Protein AF-C5LDJ5-F1 (afdb_monomer)

Mean predicted aligned error: 7.47 Å

Radius of gyration: 14.7 Å; Cα contacts (8 Å, |Δi|>4): 284; chains: 1; bounding box: 30×34×34 Å

Sequence (132 aa):
MLIQKRAANKVTYPSMWANACCSHPEYNDDENTEPPSQGVVAAAYRRLEQELGIKKDELIQELHPLTRIKYSARCSGDGSDFGEAEIDYILIGFCKDQIPVVHNPEEIFESFDDCLVRITMFSRRGLSSWQR

Solvent-accessible surface area (backbone atoms only — not comparable to full-atom values): 7463 Å² total; per-residue (Å²): 81,28,31,24,24,28,10,74,82,38,90,69,61,45,60,39,77,45,58,47,42,76,51,59,45,53,97,44,82,72,25,60,35,89,64,55,68,58,3,39,47,47,32,47,48,57,47,34,34,64,38,33,47,45,50,73,87,51,34,77,52,76,68,41,78,75,52,75,47,77,53,72,50,70,44,78,91,80,85,54,89,50,65,51,73,41,44,28,35,40,30,41,35,42,47,46,86,86,69,81,74,50,59,30,65,80,52,28,69,48,71,49,88,36,66,39,38,41,34,39,34,32,47,76,88,82,70,81,84,85,90,123

Organism: Perkinsus marinus (strain ATCC 50983 / TXsc) (NCBI:txid423536)

Structure (mmCIF, N/CA/C/O backbone):
data_AF-C5LDJ5-F1
#
_entry.id   AF-C5LDJ5-F1
#
loop_
_atom_site.group_PDB
_atom_site.id
_atom_site.type_symbol
_atom_site.label_atom_id
_atom_site.label_alt_id
_atom_site.label_comp_id
_atom_site.label_asym_id
_atom_site.label_entity_id
_atom_site.label_seq_id
_atom_site.pdbx_PDB_ins_code
_atom_site.Cartn_x
_atom_site.Cartn_y
_atom_site.Cartn_z
_atom_site.occupancy
_atom_site.B_iso_or_equiv
_atom_site.auth_seq_id
_atom_site.auth_comp_id
_atom_site.auth_asym_id
_atom_site.auth_atom_id
_atom_site.pdbx_PDB_model_num
ATOM 1 N N . MET A 1 1 ? -0.538 -12.318 9.774 1.00 76.44 1 MET A N 1
ATOM 2 C CA . MET A 1 1 ? -0.120 -11.192 8.929 1.00 76.44 1 MET A CA 1
ATOM 3 C C . MET A 1 1 ? -0.676 -11.426 7.537 1.00 76.44 1 MET A C 1
ATOM 5 O O . MET A 1 1 ? -0.309 -12.428 6.938 1.00 76.44 1 MET A O 1
ATOM 9 N N . LEU A 1 2 ? -1.521 -10.521 7.043 1.00 84.75 2 LEU A N 1
ATOM 10 C CA . LEU A 1 2 ? -2.056 -10.538 5.688 1.00 84.75 2 LEU A CA 1
ATOM 11 C C . LEU A 1 2 ? -0.930 -10.323 4.673 1.00 84.75 2 LEU A C 1
ATOM 13 O O . LEU A 1 2 ? -0.208 -9.319 4.717 1.00 84.75 2 LEU A O 1
ATOM 17 N N . ILE A 1 3 ? -0.789 -11.288 3.772 1.00 88.06 3 ILE A N 1
ATOM 18 C CA . ILE A 1 3 ? 0.121 -11.238 2.629 1.00 88.06 3 ILE A CA 1
ATOM 19 C C . ILE A 1 3 ? -0.679 -11.408 1.344 1.00 88.06 3 ILE A C 1
ATOM 21 O O . ILE A 1 3 ? -1.645 -12.171 1.309 1.00 88.06 3 ILE A O 1
ATOM 25 N N . GLN A 1 4 ? -0.261 -10.711 0.292 1.00 87.44 4 GLN A N 1
ATOM 26 C CA . GLN A 1 4 ? -0.883 -10.796 -1.026 1.00 87.44 4 GLN A CA 1
ATOM 27 C C . GLN A 1 4 ? 0.120 -11.313 -2.050 1.00 87.44 4 GLN A C 1
ATOM 29 O O . GLN A 1 4 ? 1.300 -10.956 -2.024 1.00 87.44 4 GLN A O 1
ATOM 34 N N . LYS A 1 5 ? -0.355 -12.118 -2.991 1.00 89.88 5 LYS A N 1
ATOM 35 C CA . LYS A 1 5 ? 0.346 -12.426 -4.227 1.00 89.88 5 LYS A CA 1
ATOM 36 C C . LYS A 1 5 ? -0.158 -11.477 -5.301 1.00 89.88 5 LYS A C 1
ATOM 38 O O . LYS A 1 5 ? -1.344 -11.474 -5.618 1.00 89.88 5 LYS A O 1
ATOM 43 N N . ARG A 1 6 ? 0.739 -10.674 -5.864 1.00 90.25 6 ARG A N 1
ATOM 44 C CA . ARG A 1 6 ? 0.408 -9.693 -6.907 1.00 90.25 6 ARG A CA 1
ATOM 45 C C . ARG A 1 6 ? -0.128 -10.385 -8.160 1.00 90.25 6 ARG A C 1
ATOM 47 O O . ARG A 1 6 ? 0.348 -11.464 -8.517 1.00 90.25 6 ARG A O 1
ATOM 54 N N . ALA A 1 7 ? -1.075 -9.755 -8.847 1.00 88.69 7 ALA A N 1
ATOM 55 C CA . ALA A 1 7 ? -1.570 -10.245 -10.126 1.00 88.69 7 ALA A CA 1
ATOM 56 C C . ALA A 1 7 ? -0.452 -10.303 -11.190 1.00 88.69 7 ALA A C 1
ATOM 58 O O . ALA A 1 7 ? 0.556 -9.591 -11.127 1.00 88.69 7 ALA A O 1
ATOM 59 N N . ALA A 1 8 ? -0.603 -11.200 -12.166 1.00 88.12 8 ALA A N 1
ATOM 60 C CA . ALA A 1 8 ? 0.417 -11.448 -13.190 1.00 88.12 8 ALA A CA 1
ATOM 61 C C . ALA A 1 8 ? 0.536 -10.314 -14.226 1.00 88.12 8 ALA A C 1
ATOM 63 O O . ALA A 1 8 ? 1.550 -10.204 -14.906 1.00 88.12 8 ALA A O 1
ATOM 64 N N . ASN A 1 9 ? -0.493 -9.475 -14.335 1.00 86.38 9 ASN A N 1
ATOM 65 C CA . ASN A 1 9 ? -0.581 -8.304 -15.211 1.00 86.38 9 ASN A CA 1
ATOM 66 C C . ASN A 1 9 ? 0.106 -7.046 -14.624 1.00 86.38 9 ASN A C 1
ATOM 68 O O . ASN A 1 9 ? 0.166 -6.017 -15.299 1.00 86.38 9 ASN A O 1
ATOM 72 N N . LYS A 1 10 ? 0.599 -7.085 -13.375 1.00 85.12 10 LYS A N 1
ATOM 73 C CA . LYS A 1 10 ? 1.259 -5.937 -12.737 1.00 85.12 10 LYS A CA 1
ATOM 74 C C . LYS A 1 10 ? 2.564 -5.598 -13.456 1.00 85.12 10 LYS A C 1
ATOM 76 O O . LYS A 1 10 ? 3.386 -6.471 -13.705 1.00 85.12 10 LYS A O 1
ATOM 81 N N . VAL A 1 11 ? 2.771 -4.304 -13.712 1.00 86.25 11 VAL A N 1
ATOM 82 C CA . VAL A 1 11 ? 3.971 -3.793 -14.400 1.00 86.25 11 VAL A CA 1
ATOM 83 C C . VAL A 1 11 ? 5.245 -4.068 -13.600 1.00 86.25 11 VAL A C 1
ATOM 85 O O . VAL A 1 11 ? 6.240 -4.489 -14.174 1.00 86.25 11 VAL A O 1
ATOM 88 N N . THR A 1 12 ? 5.218 -3.843 -12.282 1.00 86.31 12 THR A N 1
ATOM 89 C CA . THR A 1 12 ? 6.344 -4.147 -11.390 1.00 86.31 12 THR A CA 1
ATOM 90 C C . THR A 1 12 ? 6.059 -5.393 -10.560 1.00 86.31 12 THR A C 1
ATOM 92 O O . THR A 1 12 ? 4.981 -5.529 -9.967 1.00 86.31 12 THR A O 1
ATOM 95 N N . TYR A 1 13 ? 7.044 -6.290 -10.489 1.00 87.56 13 TYR A N 1
ATOM 96 C CA . TYR A 1 13 ? 7.032 -7.497 -9.652 1.00 87.56 13 TYR A CA 1
ATOM 97 C C . TYR A 1 13 ? 5.757 -8.361 -9.805 1.00 87.56 13 TYR A C 1
ATOM 99 O O . TYR A 1 13 ? 5.061 -8.609 -8.811 1.00 87.56 13 TYR A O 1
ATOM 107 N N . PRO A 1 14 ? 5.405 -8.811 -11.025 1.00 88.81 14 PRO A N 1
ATOM 108 C CA . PRO A 1 14 ? 4.231 -9.656 -11.240 1.00 88.81 14 PRO A CA 1
ATOM 109 C C . PRO A 1 14 ? 4.365 -10.999 -10.510 1.00 88.81 14 PRO A C 1
ATOM 111 O O . PRO A 1 14 ? 5.451 -11.568 -10.421 1.00 88.81 14 PRO A O 1
ATOM 114 N N . SER A 1 15 ? 3.251 -11.542 -10.006 1.00 88.12 15 SER A N 1
ATOM 115 C CA . SER A 1 15 ? 3.188 -12.852 -9.320 1.00 88.12 15 SER A CA 1
ATOM 116 C C . SER A 1 15 ? 4.032 -13.004 -8.041 1.00 88.12 15 SER A C 1
ATOM 118 O O . SER A 1 15 ? 4.128 -14.112 -7.505 1.00 88.12 15 SER A O 1
ATOM 120 N N . MET A 1 16 ? 4.623 -11.921 -7.530 1.00 88.88 16 MET A N 1
ATOM 121 C CA . MET A 1 16 ? 5.423 -11.923 -6.303 1.00 88.88 16 MET A CA 1
ATOM 122 C C . MET A 1 16 ? 4.539 -11.820 -5.057 1.00 88.88 16 MET A C 1
ATOM 124 O O . MET A 1 16 ? 3.528 -11.113 -5.052 1.00 88.88 16 MET A O 1
ATOM 128 N N . TRP A 1 17 ? 4.948 -12.501 -3.985 1.00 89.12 17 TRP A N 1
ATOM 129 C CA . TRP A 1 17 ? 4.349 -12.341 -2.660 1.00 89.12 17 TRP A CA 1
ATOM 130 C C . TRP A 1 17 ? 4.879 -11.075 -1.983 1.00 89.12 17 TRP A C 1
ATOM 132 O O . TRP A 1 17 ? 6.087 -10.840 -1.959 1.00 89.12 17 TRP A O 1
ATOM 142 N N . ALA A 1 18 ? 3.976 -10.278 -1.422 1.00 88.19 18 ALA A N 1
ATOM 143 C CA . ALA A 1 18 ? 4.265 -9.023 -0.741 1.00 88.19 18 ALA A CA 1
ATOM 144 C C . ALA A 1 18 ? 3.412 -8.874 0.532 1.00 88.19 18 ALA A C 1
ATOM 146 O O . ALA A 1 18 ? 2.560 -9.712 0.838 1.00 88.19 18 ALA A O 1
ATOM 147 N N . ASN A 1 19 ? 3.641 -7.799 1.291 1.00 90.31 19 ASN A N 1
ATOM 148 C CA . ASN A 1 19 ? 2.759 -7.425 2.398 1.00 90.31 19 ASN A CA 1
ATOM 149 C C . ASN A 1 19 ? 1.363 -7.026 1.889 1.00 90.31 19 ASN A C 1
ATOM 151 O O . ASN A 1 19 ? 1.170 -6.853 0.691 1.00 90.31 19 ASN A O 1
ATOM 155 N N . ALA A 1 20 ? 0.419 -6.846 2.812 1.00 87.31 20 ALA A N 1
ATOM 156 C CA . ALA A 1 20 ? -1.001 -6.690 2.512 1.00 87.31 20 ALA A CA 1
ATOM 157 C C . ALA A 1 20 ? -1.341 -5.694 1.394 1.00 87.31 20 ALA A C 1
ATOM 159 O O . ALA A 1 20 ? -2.142 -6.028 0.541 1.00 87.31 20 ALA A O 1
ATOM 160 N N . CYS A 1 21 ? -0.760 -4.492 1.380 1.00 89.69 21 CYS A N 1
ATOM 161 C CA . CYS A 1 21 ? -1.022 -3.502 0.333 1.00 89.69 21 CYS A CA 1
ATOM 162 C C . CYS A 1 21 ? 0.186 -2.571 0.150 1.00 89.69 21 CYS A 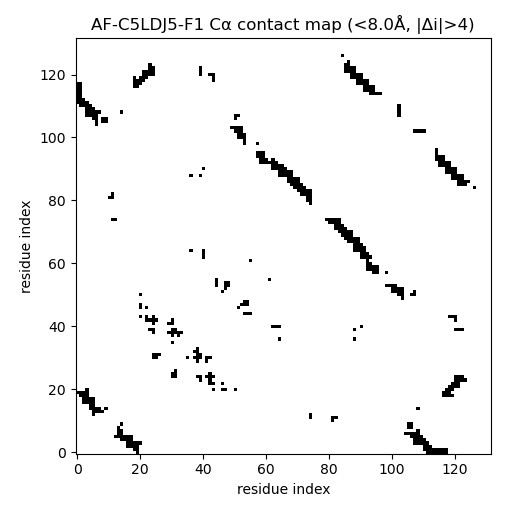C 1
ATOM 164 O O . CYS A 1 21 ? 0.801 -2.154 1.140 1.00 89.69 21 CYS A O 1
ATOM 166 N N . CYS A 1 22 ? 0.522 -2.268 -1.109 1.00 90.81 22 CYS A N 1
ATOM 167 C CA . CYS A 1 22 ? 1.660 -1.434 -1.506 1.00 90.81 22 CYS A CA 1
ATOM 168 C C . CYS A 1 22 ? 1.254 -0.458 -2.614 1.00 90.81 22 CYS A C 1
ATOM 170 O O . CYS A 1 22 ? 0.941 -0.907 -3.718 1.00 90.81 22 CYS A O 1
ATOM 172 N N . SER A 1 23 ? 1.277 0.853 -2.360 1.00 91.62 23 SER A N 1
ATOM 173 C CA . SER A 1 23 ? 0.851 1.851 -3.356 1.00 91.62 23 SER A CA 1
ATOM 174 C C . SER A 1 23 ? 1.343 3.268 -3.037 1.00 91.62 23 SER A C 1
ATOM 176 O O . SER A 1 23 ? 2.096 3.470 -2.091 1.00 91.62 23 SER A O 1
ATOM 178 N N . HIS A 1 24 ? 0.937 4.263 -3.825 1.00 92.69 24 HIS A N 1
ATOM 179 C CA . HIS A 1 24 ? 1.356 5.662 -3.704 1.00 92.69 24 HIS A CA 1
ATOM 180 C C . HIS A 1 24 ? 0.185 6.565 -3.288 1.00 92.69 24 HIS A C 1
ATOM 182 O O . HIS A 1 24 ? -0.924 6.379 -3.800 1.00 92.69 24 HIS A O 1
ATOM 188 N N . PRO A 1 25 ? 0.423 7.600 -2.458 1.00 93.12 25 PRO A N 1
ATOM 189 C CA . PRO A 1 25 ? -0.477 8.735 -2.357 1.00 93.12 25 PRO A CA 1
ATOM 190 C C . PRO A 1 25 ? -0.588 9.447 -3.705 1.00 93.12 25 PRO A C 1
ATOM 192 O O . PRO A 1 25 ? 0.410 9.674 -4.401 1.00 93.12 25 PRO A O 1
ATOM 195 N N . GLU A 1 26 ? -1.808 9.802 -4.069 1.00 92.12 26 GLU A N 1
ATOM 196 C CA . GLU A 1 26 ? -2.122 10.596 -5.243 1.00 92.12 26 GLU A CA 1
ATOM 197 C C . GLU A 1 26 ? -1.775 12.072 -5.022 1.00 92.12 26 GLU A C 1
ATOM 199 O O . GLU A 1 26 ? -1.723 12.586 -3.904 1.00 92.12 26 GLU A O 1
ATOM 204 N N . TYR A 1 27 ? -1.523 12.783 -6.121 1.00 92.06 27 TYR A N 1
ATOM 205 C CA . TYR A 1 27 ? -1.288 14.223 -6.078 1.00 92.06 27 TYR A CA 1
ATOM 206 C C . TYR A 1 27 ? -2.632 14.966 -6.056 1.00 92.06 27 TYR A C 1
ATOM 208 O O . TYR A 1 27 ? -3.066 15.517 -7.066 1.00 92.06 27 TYR A O 1
ATOM 216 N N . ASN A 1 28 ? -3.312 14.923 -4.911 1.00 91.75 28 ASN A N 1
ATOM 217 C CA . ASN A 1 28 ? -4.577 15.610 -4.649 1.00 91.75 28 ASN A CA 1
ATOM 218 C C . ASN A 1 28 ? -4.579 16.207 -3.228 1.00 91.75 28 ASN A C 1
ATOM 220 O O . ASN A 1 28 ? -3.683 15.916 -2.437 1.00 91.75 28 ASN A O 1
ATOM 224 N N . ASP A 1 29 ? -5.561 17.047 -2.905 1.00 92.88 29 ASP A N 1
ATOM 225 C CA . ASP A 1 29 ? -5.592 17.766 -1.621 1.00 92.88 29 ASP A CA 1
ATOM 226 C C . ASP A 1 29 ? -5.778 16.836 -0.405 1.00 92.88 29 ASP A C 1
ATOM 228 O O . ASP A 1 29 ? -5.307 17.155 0.688 1.00 92.88 29 ASP A O 1
ATOM 232 N N . ASP A 1 30 ? -6.394 15.667 -0.599 1.00 92.06 30 ASP A N 1
ATOM 233 C CA . ASP A 1 30 ? -6.677 14.695 0.465 1.00 92.06 30 ASP A CA 1
ATOM 234 C C . ASP A 1 30 ? -5.458 13.817 0.812 1.00 92.06 30 ASP A C 1
ATOM 236 O O . ASP A 1 30 ? -5.299 13.375 1.951 1.00 92.06 30 ASP A O 1
ATOM 240 N N . GLU A 1 31 ? -4.574 13.564 -0.158 1.00 92.69 31 GLU A N 1
ATOM 241 C CA . GLU A 1 31 ? -3.432 12.647 -0.039 1.00 92.69 31 GLU A CA 1
ATOM 242 C C . GLU A 1 31 ? -2.068 13.354 -0.068 1.00 92.69 31 GLU A C 1
ATOM 244 O O . GLU A 1 31 ? -1.057 12.797 0.371 1.00 92.69 31 GLU A O 1
ATOM 249 N N . ASN A 1 32 ? -2.027 14.614 -0.502 1.00 91.81 32 ASN A N 1
ATOM 250 C CA . ASN A 1 32 ? -0.842 15.468 -0.482 1.00 91.81 32 ASN A CA 1
ATOM 251 C C . ASN A 1 32 ? -0.891 16.473 0.684 1.00 91.81 32 ASN A C 1
ATOM 253 O O . ASN A 1 32 ? -0.783 17.684 0.495 1.00 91.81 32 ASN A O 1
ATOM 257 N N . THR A 1 33 ? -1.048 15.960 1.902 1.00 92.19 33 THR A N 1
ATOM 258 C CA . THR A 1 33 ? -1.250 16.762 3.119 1.00 92.19 33 THR A CA 1
ATOM 259 C C . THR A 1 33 ? 0.057 17.201 3.789 1.00 92.19 33 THR A C 1
ATOM 261 O O . THR A 1 33 ? 1.136 16.664 3.528 1.00 92.19 33 THR A O 1
ATOM 264 N N . GLU A 1 34 ? -0.057 18.117 4.755 1.00 90.94 34 GLU A N 1
ATOM 265 C CA . GLU A 1 34 ? 0.994 18.432 5.729 1.00 90.94 34 GLU A CA 1
ATOM 266 C C . GLU A 1 34 ? 0.466 18.245 7.166 1.00 90.94 34 GLU A C 1
ATOM 268 O O . GLU A 1 34 ? -0.465 18.949 7.557 1.00 90.94 34 GLU A O 1
ATOM 273 N N . PRO A 1 35 ? 1.033 17.322 7.972 1.00 90.88 35 PRO A N 1
ATOM 274 C CA . PRO A 1 35 ? 2.178 16.465 7.656 1.00 90.88 35 PRO A CA 1
ATOM 275 C C . PRO A 1 35 ? 1.832 15.362 6.630 1.00 90.88 35 PRO A C 1
ATOM 277 O O . PRO A 1 35 ? 0.688 14.897 6.599 1.00 90.88 35 PRO A O 1
ATOM 280 N N . PRO A 1 36 ? 2.807 14.850 5.845 1.00 89.38 36 PRO A N 1
ATOM 281 C CA . PRO A 1 36 ? 2.542 13.867 4.784 1.00 89.38 36 PRO A CA 1
ATOM 282 C C . PRO A 1 36 ? 1.984 12.534 5.292 1.00 89.38 36 PRO A C 1
ATOM 284 O O . PRO A 1 36 ? 1.369 11.786 4.543 1.00 89.38 36 PRO A O 1
ATOM 287 N N . SER A 1 37 ? 2.194 12.217 6.572 1.00 89.94 37 SER A N 1
ATOM 288 C CA . SER A 1 37 ? 1.691 10.987 7.185 1.00 89.94 37 SER A CA 1
ATOM 289 C C . SER A 1 37 ? 0.164 10.883 7.167 1.00 89.94 37 SER A C 1
ATOM 291 O O . SER A 1 37 ? -0.345 9.770 7.156 1.00 89.94 37 SER A O 1
ATOM 293 N N . GLN A 1 38 ? -0.565 12.005 7.159 1.00 92.88 38 GLN A N 1
ATOM 294 C CA . GLN A 1 38 ? -2.032 11.989 7.110 1.00 92.88 38 GLN A CA 1
ATOM 295 C C . GLN A 1 38 ? -2.533 11.547 5.730 1.00 92.88 38 GLN A C 1
ATOM 297 O O . GLN A 1 38 ? -3.316 10.605 5.636 1.00 92.88 38 GLN A O 1
ATOM 302 N N . GLY A 1 39 ? -2.005 12.142 4.663 1.00 93.94 39 GLY A N 1
ATOM 303 C CA . GLY A 1 39 ? -2.352 11.791 3.290 1.00 93.94 39 GLY A CA 1
ATOM 304 C C . GLY A 1 39 ? -1.910 10.380 2.904 1.00 93.94 39 GLY A C 1
ATOM 305 O O . GLY A 1 39 ? -2.627 9.664 2.216 1.00 93.94 39 GLY A O 1
ATOM 306 N N . VAL A 1 40 ? -0.785 9.916 3.451 1.00 94.06 40 VAL A N 1
ATOM 307 C CA . VAL A 1 40 ? -0.337 8.519 3.341 1.00 94.06 40 VAL A CA 1
ATOM 308 C C . VAL A 1 40 ? -1.343 7.540 3.964 1.00 94.06 40 VAL A C 1
ATOM 310 O O . VAL A 1 40 ? -1.599 6.479 3.399 1.00 94.06 40 VAL A O 1
ATOM 313 N N . VAL A 1 41 ? -1.933 7.879 5.114 1.00 94.25 41 VAL A N 1
ATOM 314 C CA . VAL A 1 41 ? -2.977 7.057 5.748 1.00 94.25 41 VAL A CA 1
ATOM 315 C C . VAL A 1 41 ? -4.276 7.088 4.934 1.00 94.25 41 VAL A C 1
ATOM 317 O O . VAL A 1 41 ? -4.915 6.048 4.782 1.00 94.25 41 VAL A O 1
ATOM 320 N N . ALA A 1 42 ? -4.646 8.238 4.363 1.00 94.44 42 ALA A N 1
ATOM 321 C CA . ALA A 1 42 ? -5.796 8.343 3.462 1.00 94.44 42 ALA A CA 1
ATOM 322 C C . ALA A 1 42 ? -5.622 7.462 2.209 1.00 94.44 42 ALA A C 1
ATOM 324 O O . ALA A 1 42 ? -6.497 6.648 1.901 1.00 94.44 42 ALA A O 1
ATOM 325 N N . ALA A 1 43 ? -4.450 7.531 1.570 1.00 95.12 43 ALA A N 1
ATOM 326 C CA . ALA A 1 43 ? -4.081 6.685 0.437 1.00 95.12 43 ALA A CA 1
ATOM 327 C C . ALA A 1 43 ? -4.157 5.191 0.786 1.00 95.12 43 ALA A C 1
ATOM 329 O O . ALA A 1 43 ? -4.666 4.385 0.005 1.00 95.12 43 ALA A O 1
ATOM 330 N N . ALA A 1 44 ? -3.706 4.821 1.989 1.00 94.44 44 ALA A N 1
ATOM 331 C CA . ALA A 1 44 ? -3.764 3.446 2.458 1.00 94.44 44 ALA A CA 1
ATOM 332 C C . ALA A 1 44 ? -5.19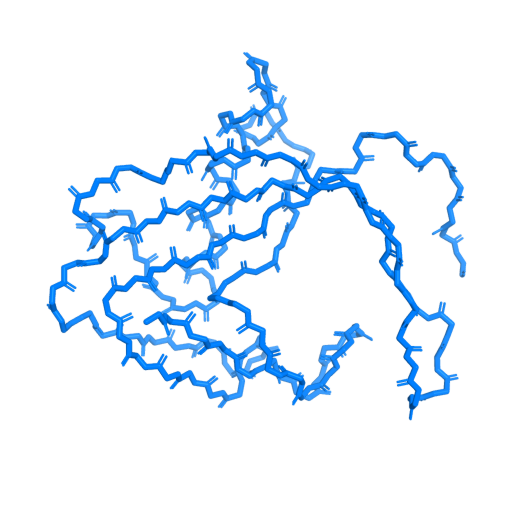4 2.915 2.568 1.00 94.44 44 ALA A C 1
ATOM 334 O O . ALA A 1 44 ? -5.450 1.810 2.100 1.00 94.44 44 ALA A O 1
ATOM 335 N N . TYR A 1 45 ? -6.131 3.685 3.132 1.00 94.50 45 TYR A N 1
ATOM 336 C CA . TYR A 1 45 ? -7.535 3.262 3.197 1.00 94.50 45 TYR A CA 1
ATOM 337 C C . TYR A 1 45 ? -8.140 3.077 1.808 1.00 94.50 45 TYR A C 1
ATOM 339 O O . TYR A 1 45 ? -8.773 2.055 1.553 1.00 94.50 45 TYR A O 1
ATOM 347 N N . ARG A 1 46 ? -7.895 4.023 0.893 1.00 95.25 46 ARG A N 1
ATOM 348 C CA . ARG A 1 46 ? -8.374 3.919 -0.489 1.00 95.25 46 ARG A CA 1
ATOM 349 C C . ARG A 1 46 ? -7.846 2.656 -1.168 1.00 95.25 46 ARG A C 1
ATOM 351 O O . ARG A 1 46 ? -8.602 1.951 -1.829 1.00 95.25 46 ARG A O 1
ATOM 358 N N . ARG A 1 47 ? -6.552 2.364 -1.024 1.00 94.38 47 ARG A N 1
ATOM 359 C CA . ARG A 1 47 ? -5.918 1.217 -1.690 1.00 94.38 47 ARG A CA 1
ATOM 360 C C . ARG A 1 47 ? -6.270 -0.116 -1.048 1.00 94.38 47 ARG A C 1
ATOM 362 O O . ARG A 1 47 ? -6.477 -1.072 -1.782 1.00 94.38 47 ARG A O 1
ATOM 369 N N . LEU A 1 48 ? -6.440 -0.171 0.272 1.00 92.06 48 LEU A N 1
ATOM 370 C CA . LEU A 1 48 ? -7.002 -1.344 0.945 1.00 92.06 48 LEU A CA 1
ATOM 371 C C . LEU A 1 48 ? -8.383 -1.706 0.397 1.00 92.06 48 LEU A C 1
ATOM 373 O O . LEU A 1 48 ? -8.625 -2.869 0.087 1.00 92.06 48 LEU A O 1
ATOM 377 N N . GLU A 1 49 ? -9.270 -0.723 0.247 1.00 92.88 49 GLU A N 1
ATOM 378 C CA . GLU A 1 49 ? -10.61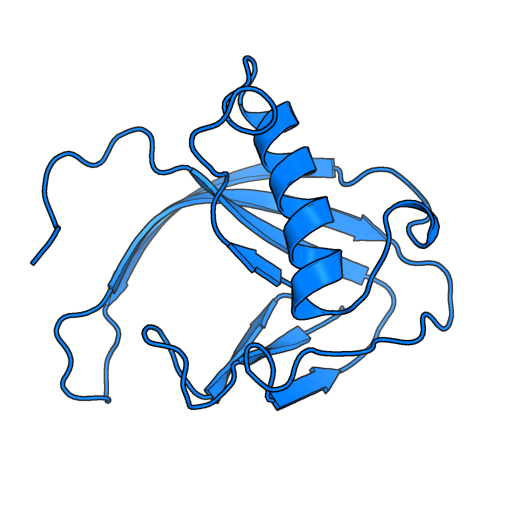1 -0.971 -0.282 1.00 92.88 49 GLU A CA 1
ATOM 379 C C . GLU A 1 49 ? -10.558 -1.378 -1.763 1.00 92.88 49 GLU A C 1
ATOM 381 O O . GLU A 1 49 ? -11.243 -2.310 -2.172 1.00 92.88 49 GLU A O 1
ATOM 386 N N . GLN A 1 50 ? -9.702 -0.738 -2.568 1.00 91.94 50 GLN A N 1
ATOM 387 C CA . GLN A 1 50 ? -9.562 -1.041 -3.999 1.00 91.94 50 GLN A CA 1
ATOM 388 C C . GLN A 1 50 ? -8.905 -2.399 -4.296 1.00 91.94 50 GLN A C 1
ATOM 390 O O . GLN A 1 50 ? -9.272 -3.045 -5.278 1.00 91.94 50 GLN A O 1
ATOM 395 N N . GLU A 1 51 ? -7.903 -2.803 -3.511 1.00 90.88 51 GLU A N 1
ATOM 396 C CA . GLU A 1 51 ? -7.129 -4.029 -3.744 1.00 90.88 51 GLU A CA 1
ATOM 397 C C . GLU A 1 51 ? -7.734 -5.232 -3.011 1.00 90.88 51 GLU A C 1
ATOM 399 O O . GLU A 1 51 ? -7.871 -6.298 -3.607 1.00 90.88 51 GLU A O 1
ATOM 404 N N . LEU A 1 52 ? -8.117 -5.059 -1.741 1.00 89.44 52 LEU A N 1
ATOM 405 C CA . LEU A 1 52 ? -8.527 -6.137 -0.829 1.00 89.44 52 LEU A CA 1
ATOM 406 C C . LEU A 1 52 ? -10.004 -6.068 -0.405 1.00 89.44 52 LEU A C 1
ATOM 408 O O . LEU A 1 52 ? -10.476 -6.971 0.289 1.00 89.44 52 LEU A O 1
ATOM 412 N N . GLY A 1 53 ? -10.722 -4.997 -0.755 1.00 90.38 53 GLY A N 1
ATOM 413 C CA . GLY A 1 53 ? -12.101 -4.775 -0.311 1.00 90.38 53 GLY A CA 1
ATOM 414 C C . GLY A 1 53 ? -12.234 -4.374 1.163 1.00 90.38 53 GLY A C 1
ATOM 415 O O . GLY A 1 53 ? -13.357 -4.244 1.645 1.00 90.38 53 GLY A O 1
ATOM 416 N N . ILE A 1 54 ? -11.118 -4.163 1.874 1.00 89.44 54 ILE A N 1
ATOM 417 C CA . ILE A 1 54 ? -11.117 -3.882 3.316 1.00 89.44 54 ILE A CA 1
ATOM 418 C C . ILE A 1 54 ? -11.469 -2.420 3.558 1.00 89.44 54 ILE A C 1
ATOM 420 O O . ILE A 1 54 ? -10.746 -1.512 3.140 1.00 89.44 54 ILE A O 1
ATOM 424 N N . LYS A 1 55 ? -12.557 -2.188 4.293 1.00 90.50 55 LYS A N 1
ATOM 425 C CA . LYS A 1 55 ? -13.027 -0.835 4.619 1.00 90.50 55 LYS A CA 1
ATOM 426 C C . LYS A 1 55 ? -12.429 -0.334 5.925 1.00 90.50 55 LYS A C 1
ATOM 428 O O . LYS A 1 55 ? -12.107 -1.109 6.824 1.00 90.50 55 LYS A O 1
ATOM 433 N N . LYS A 1 56 ? -12.361 0.994 6.079 1.00 90.44 56 LYS A N 1
ATOM 434 C CA . LYS A 1 56 ? -11.871 1.642 7.310 1.00 90.4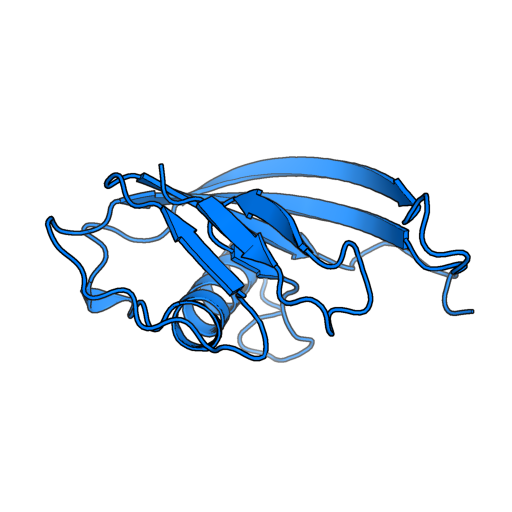4 56 LYS A CA 1
ATOM 435 C C . LYS A 1 56 ? -12.569 1.110 8.572 1.00 90.44 56 LYS A C 1
ATOM 437 O O . LYS A 1 56 ? -11.898 0.843 9.563 1.00 90.44 56 LYS A O 1
ATOM 442 N N . ASP A 1 57 ? -13.883 0.899 8.517 1.00 89.88 57 ASP A N 1
ATOM 443 C CA . ASP A 1 57 ? -14.692 0.457 9.666 1.00 89.88 57 ASP A CA 1
ATOM 444 C C . ASP A 1 57 ? -14.460 -1.010 10.074 1.00 89.88 57 ASP A C 1
ATOM 446 O O . ASP A 1 57 ? -14.928 -1.455 11.129 1.00 89.88 57 ASP A O 1
ATOM 450 N N . GLU A 1 58 ? -13.752 -1.788 9.256 1.00 88.44 58 GLU A N 1
ATOM 451 C CA . GLU A 1 58 ? -13.400 -3.180 9.554 1.00 88.44 58 GLU A CA 1
ATOM 452 C C . GLU A 1 58 ? -12.097 -3.292 10.358 1.00 88.44 58 GLU A C 1
ATOM 454 O O . GLU A 1 58 ? -11.816 -4.332 10.960 1.00 88.44 58 GLU A O 1
ATOM 459 N N . LEU A 1 59 ? -11.329 -2.204 10.438 1.00 87.69 59 LEU A N 1
ATOM 460 C CA . LEU A 1 59 ? -10.156 -2.107 11.293 1.00 87.69 59 LEU A CA 1
ATOM 461 C C . LEU A 1 59 ? -10.574 -1.806 12.740 1.00 87.69 59 LEU A C 1
ATOM 463 O O . LEU A 1 59 ? -11.532 -1.084 13.009 1.00 87.69 59 LEU A O 1
ATOM 467 N N . ILE A 1 60 ? -9.842 -2.376 13.697 1.00 87.75 60 ILE A N 1
ATOM 468 C CA . ILE A 1 60 ? -10.056 -2.167 15.140 1.00 87.75 60 ILE A CA 1
ATOM 469 C C . ILE A 1 60 ? -9.633 -0.748 15.549 1.00 87.75 60 ILE A C 1
ATOM 471 O O . ILE A 1 60 ? -10.151 -0.184 16.511 1.00 87.75 60 ILE A O 1
ATOM 475 N N . GLN A 1 61 ? -8.684 -0.173 14.815 1.00 87.50 61 GLN A N 1
ATOM 476 C CA . GLN A 1 61 ? -8.118 1.146 15.056 1.00 87.50 61 GLN A CA 1
ATOM 477 C C . GLN A 1 61 ? -7.625 1.758 13.749 1.00 87.50 61 GLN A C 1
ATOM 479 O O . GLN A 1 61 ? -7.469 1.063 12.742 1.00 87.50 61 GLN A O 1
ATOM 484 N N . GLU A 1 62 ? -7.316 3.051 13.783 1.00 89.50 62 GLU A N 1
ATOM 485 C CA . GLU A 1 62 ? -6.706 3.702 12.634 1.00 89.50 62 GLU A CA 1
ATOM 486 C C . GLU A 1 62 ? -5.320 3.128 12.312 1.00 89.50 62 GLU A C 1
ATOM 488 O O . GLU A 1 62 ? -4.568 2.713 13.203 1.00 89.50 62 GLU A O 1
ATOM 493 N N . LEU A 1 63 ? -4.983 3.132 11.020 1.00 92.00 63 LEU A N 1
ATOM 494 C CA . LEU A 1 63 ? -3.655 2.767 10.544 1.00 92.00 63 LEU A CA 1
ATOM 495 C C . LEU A 1 63 ? -2.599 3.663 11.186 1.00 92.00 63 LEU A C 1
ATOM 497 O O . LEU A 1 63 ? -2.684 4.890 11.124 1.00 92.00 63 LEU A O 1
ATOM 501 N N . HIS A 1 64 ? -1.586 3.040 11.779 1.00 91.06 64 HIS A N 1
ATOM 502 C CA . HIS A 1 64 ? -0.549 3.746 12.512 1.00 91.06 64 HIS A CA 1
ATOM 503 C C . HIS A 1 64 ? 0.745 3.831 11.692 1.00 91.06 64 HIS A C 1
ATOM 505 O O . HIS A 1 64 ? 1.339 2.787 11.399 1.00 91.06 64 HIS A O 1
ATOM 511 N N . PRO A 1 65 ? 1.218 5.040 11.336 1.00 91.88 65 PRO A N 1
ATOM 512 C CA . PRO A 1 65 ? 2.523 5.216 10.712 1.00 91.88 65 PRO A CA 1
ATOM 513 C C . PRO A 1 65 ? 3.647 4.927 11.706 1.00 91.88 65 PRO A C 1
ATOM 515 O O . PRO A 1 65 ? 3.761 5.596 12.728 1.00 91.88 65 PRO A O 1
ATOM 518 N N . LEU A 1 66 ? 4.502 3.952 11.397 1.00 92.50 66 LEU A N 1
ATOM 519 C CA . LEU A 1 66 ? 5.629 3.569 12.250 1.00 92.50 66 LEU A CA 1
ATOM 520 C C . LEU A 1 66 ? 6.911 4.313 11.891 1.00 92.50 66 LEU A C 1
ATOM 522 O O . LEU A 1 66 ? 7.560 4.914 12.742 1.00 92.50 66 LEU A O 1
ATOM 526 N N . THR A 1 67 ? 7.332 4.208 10.633 1.00 93.31 67 THR A N 1
ATOM 527 C CA . THR A 1 67 ? 8.626 4.724 10.180 1.00 93.31 67 THR A CA 1
ATOM 528 C C . THR A 1 67 ? 8.652 4.873 8.664 1.00 93.31 67 THR A C 1
ATOM 530 O O . THR A 1 67 ? 7.679 4.547 7.981 1.00 93.31 67 THR A O 1
ATOM 533 N N . ARG A 1 68 ? 9.779 5.365 8.141 1.00 93.56 68 ARG A N 1
ATOM 534 C CA . ARG A 1 68 ? 10.043 5.480 6.710 1.00 93.56 68 ARG A CA 1
ATOM 535 C C . ARG A 1 68 ? 11.308 4.734 6.320 1.00 93.56 68 ARG A C 1
ATOM 537 O O . ARG A 1 68 ? 12.318 4.840 7.016 1.00 93.56 68 ARG A O 1
ATOM 544 N N . ILE A 1 69 ? 11.274 4.055 5.182 1.00 93.19 69 ILE A N 1
ATOM 545 C CA . ILE A 1 69 ? 12.430 3.392 4.579 1.00 93.19 69 ILE A CA 1
ATOM 546 C C . ILE A 1 69 ? 12.682 4.008 3.209 1.00 93.19 69 ILE A C 1
ATOM 548 O O . ILE A 1 69 ? 11.772 4.138 2.404 1.00 93.19 69 ILE A O 1
ATOM 552 N N . LYS A 1 70 ? 13.927 4.388 2.923 1.00 93.06 70 LYS A N 1
ATOM 553 C CA . LYS A 1 70 ? 14.329 4.760 1.566 1.00 93.06 70 LYS A CA 1
ATOM 554 C C . LYS A 1 70 ? 14.974 3.556 0.898 1.00 93.06 70 LYS A C 1
ATOM 556 O O . LYS A 1 70 ? 15.948 3.031 1.434 1.00 93.06 70 LYS A O 1
ATOM 561 N N . TYR A 1 71 ? 14.474 3.155 -0.263 1.00 90.88 71 TYR A N 1
ATOM 562 C CA . TYR A 1 71 ? 15.028 2.026 -1.005 1.00 90.88 71 TYR A CA 1
ATOM 563 C C . TYR A 1 71 ? 15.000 2.265 -2.516 1.00 90.88 71 TYR A C 1
ATOM 565 O O . TYR A 1 71 ? 14.359 3.194 -3.008 1.00 90.88 71 TYR A O 1
ATOM 573 N N . SER A 1 72 ? 15.742 1.434 -3.246 1.00 91.06 72 SER A N 1
ATOM 574 C CA . SER A 1 72 ? 15.607 1.294 -4.690 1.00 91.06 72 SER A CA 1
ATOM 575 C C . SER A 1 72 ? 15.845 -0.157 -5.084 1.00 91.06 72 SER A C 1
ATOM 577 O O . SER A 1 72 ? 16.759 -0.800 -4.566 1.00 91.06 72 SER A O 1
ATOM 579 N N . ALA A 1 73 ? 15.007 -0.668 -5.978 1.00 89.19 73 ALA A N 1
ATOM 580 C CA . ALA A 1 73 ? 15.038 -2.039 -6.453 1.00 89.19 73 ALA A CA 1
ATOM 581 C C . ALA A 1 73 ? 14.659 -2.077 -7.937 1.00 89.19 73 ALA A C 1
ATOM 583 O O . ALA A 1 73 ? 13.797 -1.327 -8.388 1.00 89.19 73 ALA A O 1
ATOM 584 N N . ARG A 1 74 ? 15.316 -2.943 -8.709 1.00 86.94 74 ARG A N 1
ATOM 585 C CA . ARG A 1 74 ? 14.956 -3.198 -10.109 1.00 86.94 74 ARG A CA 1
ATOM 586 C C . ARG A 1 74 ? 14.042 -4.416 -10.189 1.00 86.94 74 ARG A C 1
ATOM 588 O O . ARG A 1 74 ? 14.282 -5.397 -9.480 1.00 86.94 74 ARG A O 1
ATOM 595 N N . CYS A 1 75 ? 13.072 -4.391 -11.101 1.00 82.62 75 CYS A N 1
ATOM 596 C CA . CYS A 1 75 ? 12.385 -5.609 -11.516 1.00 82.62 75 CYS A CA 1
ATOM 597 C C . CYS A 1 75 ? 13.416 -6.477 -12.243 1.00 82.62 75 CYS A C 1
ATOM 599 O O . CYS A 1 75 ? 13.966 -6.092 -13.268 1.00 82.62 75 CYS A O 1
ATOM 601 N N . SER A 1 76 ? 13.783 -7.604 -11.641 1.00 67.19 76 SER A N 1
ATOM 602 C CA . SER A 1 76 ? 14.772 -8.520 -12.207 1.00 67.19 76 SER A CA 1
ATOM 603 C C . SER A 1 76 ? 14.071 -9.797 -12.646 1.00 67.19 76 SER A C 1
ATOM 605 O O . SER A 1 76 ? 13.266 -10.350 -11.903 1.00 67.19 76 SER A O 1
ATOM 607 N N . GLY A 1 77 ? 14.378 -10.264 -13.858 1.00 64.88 77 GLY A N 1
ATOM 608 C CA . GLY A 1 77 ? 13.895 -11.550 -14.372 1.00 64.88 77 GLY A CA 1
ATOM 609 C C . GLY A 1 77 ? 12.734 -11.502 -15.372 1.00 64.88 77 GLY A C 1
ATOM 610 O O . GLY A 1 77 ? 12.395 -12.554 -15.902 1.00 64.88 77 GLY A O 1
ATOM 611 N N . ASP A 1 78 ? 12.170 -10.331 -15.689 1.00 66.50 78 ASP A N 1
ATOM 612 C CA . ASP A 1 78 ? 11.114 -10.167 -16.711 1.00 66.50 78 ASP A CA 1
ATOM 613 C C . ASP A 1 78 ? 11.597 -9.491 -18.013 1.00 66.50 78 ASP A C 1
ATOM 615 O O . ASP A 1 78 ? 10.845 -9.388 -18.980 1.00 66.50 78 ASP A O 1
ATOM 619 N N . GLY A 1 79 ? 12.866 -9.066 -18.057 1.00 66.31 79 GLY A N 1
ATOM 620 C CA . GLY A 1 79 ? 13.467 -8.382 -19.205 1.00 66.31 79 GLY A CA 1
ATOM 621 C C . GLY A 1 79 ? 13.059 -6.912 -19.353 1.00 66.31 79 GLY A C 1
ATOM 622 O O . GLY A 1 79 ? 13.387 -6.309 -20.373 1.00 66.31 79 GLY A O 1
ATOM 623 N N . SER A 1 80 ? 12.359 -6.341 -18.370 1.00 74.75 80 SER A N 1
ATOM 624 C CA . SER A 1 80 ? 11.944 -4.941 -18.368 1.00 74.75 80 SER A CA 1
ATOM 625 C C . SER A 1 80 ? 12.969 -4.018 -17.697 1.00 74.75 80 SER A C 1
ATOM 627 O O . SER A 1 80 ? 13.755 -4.440 -16.849 1.00 74.75 80 SER A O 1
ATOM 629 N N . ASP A 1 81 ? 12.933 -2.731 -18.052 1.00 81.81 81 ASP A N 1
ATOM 630 C CA . ASP A 1 81 ? 13.720 -1.676 -17.394 1.00 81.81 81 ASP A CA 1
ATOM 631 C C . ASP A 1 81 ? 12.992 -1.064 -16.178 1.00 81.81 81 ASP A C 1
ATOM 633 O O . ASP A 1 81 ? 13.432 -0.060 -15.612 1.00 81.81 81 ASP A O 1
ATOM 637 N N . PHE A 1 82 ? 11.876 -1.660 -15.744 1.00 85.38 82 PHE A N 1
ATOM 638 C CA . PHE A 1 82 ? 11.088 -1.135 -14.636 1.00 85.38 82 PHE A CA 1
ATOM 639 C C . PHE A 1 82 ? 11.756 -1.374 -13.276 1.00 85.38 82 PHE A C 1
ATOM 641 O O . PHE A 1 82 ? 12.497 -2.330 -13.036 1.00 85.38 82 PHE A O 1
ATOM 648 N N . GLY A 1 83 ? 11.464 -0.486 -12.332 1.00 87.38 83 GLY A N 1
ATOM 649 C CA . GLY A 1 83 ? 11.963 -0.563 -10.969 1.00 87.38 83 GLY A CA 1
ATOM 650 C C . GLY A 1 83 ? 11.269 0.440 -10.062 1.00 87.38 83 GLY A C 1
ATOM 651 O O . GLY A 1 83 ? 10.471 1.264 -10.505 1.00 87.38 83 GLY A O 1
ATOM 652 N N . GLU A 1 84 ? 11.606 0.362 -8.784 1.00 87.69 84 GLU A N 1
ATOM 653 C CA . GLU A 1 84 ? 11.118 1.242 -7.732 1.00 87.69 84 GLU A CA 1
ATOM 654 C C . GLU A 1 84 ? 12.302 2.001 -7.114 1.00 87.69 84 GLU A C 1
ATOM 656 O O . GLU A 1 84 ? 13.427 1.502 -6.989 1.00 87.69 84 GLU A O 1
ATOM 661 N N . ALA A 1 85 ? 12.058 3.255 -6.758 1.00 90.75 85 ALA A N 1
ATOM 662 C CA . ALA A 1 85 ? 12.960 4.109 -6.000 1.00 90.75 85 ALA A CA 1
ATOM 663 C C . ALA A 1 85 ? 12.068 5.021 -5.165 1.00 90.75 85 ALA A C 1
ATOM 665 O O . ALA A 1 85 ? 11.306 5.804 -5.727 1.00 90.75 85 ALA A O 1
ATOM 666 N N . GLU A 1 86 ? 12.053 4.849 -3.845 1.00 88.50 86 GLU A N 1
ATOM 667 C CA . GLU A 1 86 ? 10.934 5.341 -3.032 1.00 88.50 86 GLU A CA 1
ATOM 668 C C . GLU A 1 86 ? 11.357 5.717 -1.612 1.00 88.50 86 GLU A C 1
ATOM 670 O O . GLU A 1 86 ? 12.335 5.197 -1.066 1.00 88.50 86 GLU A O 1
ATOM 675 N N . ILE A 1 87 ? 10.596 6.645 -1.019 1.00 92.00 87 ILE A N 1
ATOM 676 C CA . ILE A 1 87 ? 10.530 6.839 0.430 1.00 92.00 87 ILE A CA 1
ATOM 677 C C . ILE A 1 87 ? 9.213 6.236 0.889 1.00 92.00 87 ILE A C 1
ATOM 679 O O . ILE A 1 87 ? 8.134 6.771 0.639 1.00 92.00 87 ILE A O 1
ATOM 683 N N . ASP A 1 88 ? 9.334 5.121 1.571 1.00 91.69 88 ASP A N 1
ATOM 684 C CA . ASP A 1 88 ? 8.254 4.213 1.863 1.00 91.69 88 ASP A CA 1
ATOM 685 C C . ASP A 1 88 ? 7.808 4.329 3.317 1.00 91.69 88 ASP A C 1
ATOM 687 O O . ASP A 1 88 ? 8.621 4.195 4.231 1.00 91.69 88 ASP A O 1
ATOM 691 N N . TYR A 1 89 ? 6.530 4.609 3.536 1.00 94.00 89 TYR A N 1
ATOM 692 C CA . TYR A 1 89 ? 5.909 4.696 4.846 1.00 94.00 89 TYR A CA 1
ATOM 693 C C . TYR A 1 89 ? 5.379 3.329 5.257 1.00 94.00 89 TYR A C 1
ATOM 695 O O . TYR A 1 89 ? 4.464 2.784 4.643 1.00 94.00 89 TYR A O 1
ATOM 703 N N . ILE A 1 90 ? 5.899 2.822 6.372 1.00 93.38 90 ILE A N 1
ATOM 704 C CA . ILE A 1 90 ? 5.382 1.604 6.985 1.00 93.38 90 ILE A CA 1
ATOM 705 C C . ILE A 1 90 ? 4.202 1.974 7.873 1.00 93.38 90 ILE A C 1
ATOM 707 O O . ILE A 1 90 ? 4.365 2.694 8.862 1.00 93.38 90 ILE A O 1
ATOM 711 N N . LEU A 1 91 ? 3.039 1.426 7.543 1.00 93.50 91 LEU A N 1
ATOM 712 C CA . LEU A 1 91 ? 1.817 1.512 8.324 1.00 93.50 91 LEU A CA 1
ATOM 713 C C . LEU A 1 91 ? 1.449 0.130 8.875 1.00 93.50 91 LEU A C 1
ATOM 715 O O . LEU A 1 91 ? 1.649 -0.901 8.223 1.00 93.50 91 LEU A O 1
ATOM 719 N N . ILE A 1 92 ? 0.862 0.112 10.068 1.00 92.62 92 ILE A N 1
ATOM 720 C CA . ILE A 1 92 ? 0.286 -1.099 10.660 1.00 92.62 92 ILE A CA 1
ATOM 721 C C . ILE A 1 92 ? -1.181 -0.888 11.015 1.00 92.62 92 ILE A C 1
ATOM 723 O O . ILE A 1 92 ? -1.570 0.180 11.486 1.00 92.62 92 ILE A O 1
ATOM 727 N N . GLY A 1 93 ? -1.980 -1.926 10.800 1.00 90.62 93 GLY A N 1
ATOM 728 C CA . GLY A 1 93 ? -3.386 -1.985 11.168 1.00 90.62 93 GLY A CA 1
ATOM 729 C C . GLY A 1 93 ? -3.747 -3.352 11.725 1.00 90.62 93 GLY A C 1
ATOM 730 O O . GLY A 1 93 ? -3.119 -4.363 11.400 1.00 90.62 93 GLY A O 1
ATOM 731 N N . PHE A 1 94 ? -4.779 -3.371 12.561 1.00 89.00 94 PHE A N 1
ATOM 732 C CA . PHE A 1 94 ? -5.357 -4.598 13.092 1.00 89.00 94 PHE A CA 1
ATOM 733 C C . PHE A 1 94 ? -6.796 -4.699 12.625 1.00 89.00 94 PHE A C 1
ATOM 735 O O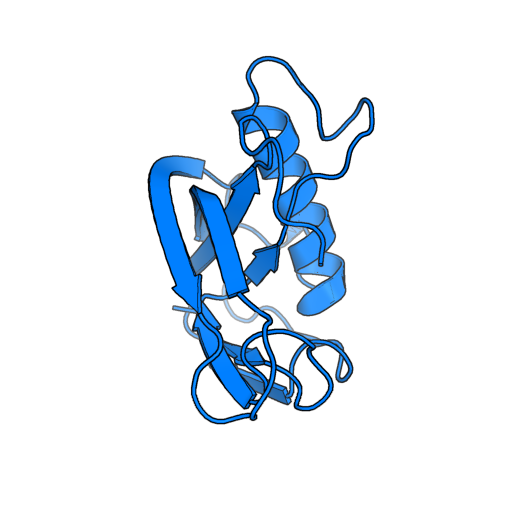 . PHE A 1 94 ? -7.574 -3.755 12.768 1.00 89.00 94 PHE A O 1
ATOM 742 N N . CYS A 1 95 ? -7.124 -5.846 12.060 1.00 83.81 95 CYS A N 1
ATOM 743 C CA . CYS A 1 95 ? -8.438 -6.166 11.543 1.00 83.81 95 CYS A CA 1
ATOM 744 C C . CYS A 1 95 ? -9.292 -6.830 12.618 1.00 83.81 95 CYS A C 1
ATOM 746 O O . CYS A 1 95 ? -8.761 -7.521 13.487 1.00 83.81 95 CYS A O 1
ATOM 748 N N . LYS A 1 96 ? -10.614 -6.638 12.550 1.00 81.81 96 LYS A N 1
ATOM 749 C CA . LYS A 1 96 ? -11.553 -7.490 13.290 1.00 81.81 96 LYS A CA 1
ATOM 750 C C . LYS A 1 96 ? -11.362 -8.948 12.853 1.00 81.81 96 LYS A C 1
ATOM 752 O O . LYS A 1 96 ? -10.920 -9.210 11.736 1.00 81.81 96 LYS A O 1
ATOM 757 N N . ASP A 1 97 ? -11.685 -9.897 13.724 1.00 72.88 97 ASP A N 1
ATOM 758 C CA . ASP A 1 97 ? -11.604 -11.310 13.355 1.00 72.88 97 ASP A CA 1
ATOM 759 C C . ASP A 1 97 ? -12.563 -11.613 12.189 1.00 72.88 97 ASP A C 1
ATOM 761 O O . ASP A 1 97 ? -13.704 -11.149 12.190 1.00 72.88 97 ASP A O 1
ATOM 765 N N . GLN A 1 98 ? -12.108 -12.420 11.223 1.00 68.50 98 GLN A N 1
ATOM 766 C CA . GLN A 1 98 ? -12.898 -12.904 10.076 1.00 68.50 98 GLN A CA 1
ATOM 767 C C . GLN A 1 98 ? -13.432 -11.799 9.143 1.00 68.50 98 GLN A C 1
ATOM 769 O O . GL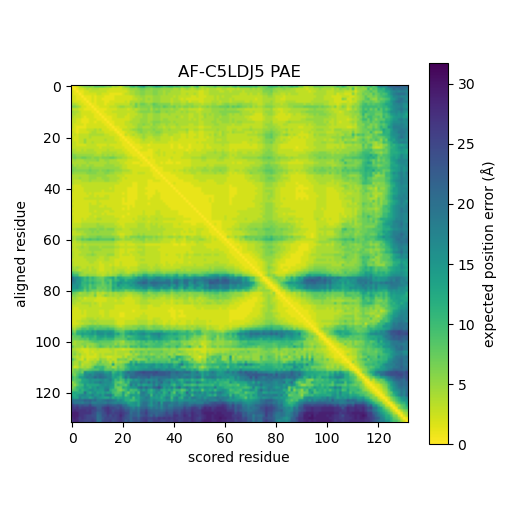N A 1 98 ? -14.624 -11.757 8.833 1.00 68.50 98 GLN A O 1
ATOM 774 N N . ILE A 1 99 ? -12.558 -10.917 8.652 1.00 71.69 99 ILE A N 1
ATOM 775 C CA . ILE A 1 99 ? -12.947 -9.989 7.580 1.00 71.69 99 ILE A CA 1
ATOM 776 C C . ILE A 1 99 ? -13.090 -10.758 6.260 1.00 71.69 99 ILE A C 1
ATOM 778 O O . ILE A 1 99 ? -12.186 -11.515 5.901 1.00 71.69 99 ILE A O 1
ATOM 782 N N . PRO A 1 100 ? -14.187 -10.562 5.507 1.00 71.31 100 PRO A N 1
ATOM 783 C CA . PRO A 1 100 ? -14.290 -11.074 4.150 1.00 71.31 100 PRO A CA 1
ATOM 784 C C . PRO A 1 100 ? -13.338 -10.295 3.231 1.00 71.31 100 PRO A C 1
ATOM 786 O O . PRO A 1 100 ? -13.682 -9.227 2.731 1.00 71.31 100 PRO A O 1
ATOM 789 N N . VAL A 1 101 ? -12.139 -10.829 2.995 1.00 78.88 101 VAL A N 1
ATOM 790 C CA . VAL A 1 101 ? -11.217 -10.273 1.996 1.00 78.88 101 VAL A CA 1
ATOM 791 C C . VAL A 1 101 ? -11.771 -10.565 0.602 1.00 78.88 101 VAL A C 1
ATOM 793 O O . VAL A 1 101 ? -11.843 -11.718 0.171 1.00 78.88 101 VAL A O 1
ATOM 796 N N . VAL A 1 102 ? -12.163 -9.512 -0.114 1.00 84.19 102 VAL A N 1
ATOM 797 C CA . VAL A 1 102 ? -12.643 -9.592 -1.498 1.00 84.19 102 VAL A CA 1
ATOM 798 C C . VAL A 1 102 ? -11.611 -8.908 -2.375 1.00 84.19 102 VAL A C 1
ATOM 800 O O . VAL A 1 102 ? -11.649 -7.698 -2.589 1.00 84.19 102 VAL A O 1
ATOM 803 N N . HIS A 1 103 ? -10.652 -9.695 -2.851 1.00 83.44 103 HIS A N 1
ATOM 804 C CA . HIS A 1 103 ? -9.549 -9.165 -3.632 1.00 83.44 103 HIS A CA 1
ATOM 805 C C . HIS A 1 103 ? -9.966 -8.826 -5.068 1.00 83.44 103 HIS A C 1
ATOM 807 O O . HIS A 1 103 ? -10.743 -9.544 -5.703 1.00 83.44 103 HIS A O 1
ATOM 813 N N . ASN A 1 104 ? -9.413 -7.739 -5.602 1.00 87.81 104 ASN A N 1
ATOM 814 C CA . ASN A 1 104 ? -9.541 -7.392 -7.011 1.00 87.81 104 ASN A CA 1
ATOM 815 C C . ASN A 1 104 ? -8.577 -8.262 -7.846 1.00 87.81 104 ASN A C 1
ATOM 817 O O . ASN A 1 104 ? -7.362 -8.134 -7.668 1.00 87.81 104 ASN A O 1
ATOM 821 N N . PRO A 1 105 ? -9.066 -9.106 -8.778 1.00 86.75 105 PRO A N 1
ATOM 822 C CA . PRO A 1 105 ? -8.225 -10.041 -9.534 1.00 86.75 105 PRO A CA 1
ATOM 823 C C . PRO A 1 105 ? -7.206 -9.359 -10.460 1.00 86.75 105 PRO A C 1
ATOM 825 O O . PRO A 1 105 ? -6.202 -9.969 -10.822 1.00 86.75 105 PRO A O 1
ATOM 828 N N . GLU A 1 106 ? -7.431 -8.093 -10.829 1.00 83.94 106 GLU A N 1
ATOM 829 C CA . GLU A 1 106 ? -6.476 -7.310 -11.625 1.00 83.94 106 GLU A CA 1
ATOM 830 C C . GLU A 1 106 ? -5.292 -6.792 -10.793 1.00 83.94 106 GLU A C 1
ATOM 832 O O . GLU A 1 106 ? -4.296 -6.342 -11.354 1.00 83.94 106 GLU A O 1
ATOM 837 N N . GLU A 1 107 ? -5.392 -6.837 -9.463 1.00 82.06 107 GLU A N 1
ATOM 838 C CA . GLU A 1 107 ? -4.370 -6.349 -8.532 1.00 82.06 107 GLU A CA 1
ATOM 839 C C . GLU A 1 107 ? -3.717 -7.502 -7.755 1.00 82.06 107 GLU A C 1
ATOM 841 O O . GLU A 1 107 ? -2.491 -7.543 -7.592 1.00 82.06 107 GLU A O 1
ATOM 846 N N . ILE A 1 108 ? -4.526 -8.475 -7.327 1.00 77.31 108 ILE A N 1
ATOM 847 C CA . ILE A 1 108 ? -4.149 -9.573 -6.437 1.00 77.31 108 ILE A CA 1
ATOM 848 C C . ILE A 1 108 ? -4.605 -10.903 -7.031 1.00 77.31 108 ILE A C 1
ATOM 850 O O . ILE A 1 108 ? -5.766 -11.081 -7.384 1.00 77.31 108 ILE A O 1
ATOM 854 N N . PHE A 1 109 ? -3.685 -11.862 -7.080 1.00 68.75 109 PHE A N 1
ATOM 855 C CA . PHE A 1 109 ? -3.961 -13.236 -7.488 1.00 68.75 109 PHE A CA 1
ATOM 856 C C . PHE A 1 109 ? -4.477 -14.105 -6.332 1.00 68.75 109 PHE A C 1
ATOM 858 O O . PHE A 1 109 ? -5.335 -14.955 -6.538 1.00 68.75 109 PHE A O 1
ATOM 865 N N . GLU A 1 110 ? -3.918 -13.936 -5.130 1.00 79.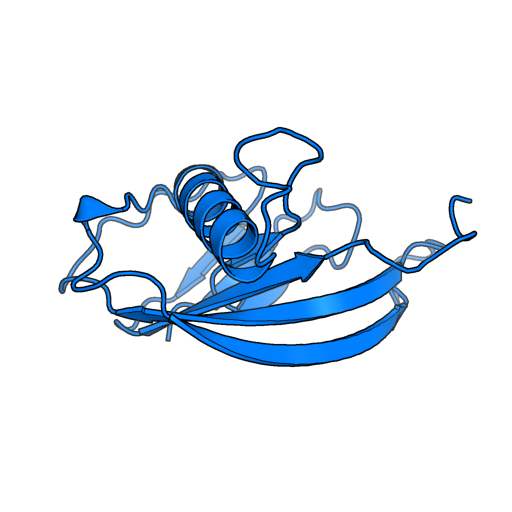06 110 GLU A N 1
ATOM 866 C CA . GLU A 1 110 ? -4.261 -14.717 -3.934 1.00 79.06 110 GLU A CA 1
ATOM 867 C C . GLU A 1 110 ? -3.833 -13.961 -2.666 1.00 79.06 110 GLU A C 1
ATOM 869 O O . GLU A 1 110 ? -2.876 -13.186 -2.703 1.00 79.06 110 GLU A O 1
ATOM 874 N N . SER A 1 111 ? -4.498 -14.199 -1.536 1.00 73.62 111 SER A N 1
ATOM 875 C CA . SER A 1 111 ? -4.125 -13.654 -0.226 1.00 73.62 111 SER A CA 1
ATOM 876 C C . SER A 1 111 ? -4.179 -14.728 0.860 1.00 73.62 111 SER A C 1
ATOM 878 O O . SER A 1 111 ? -4.988 -15.650 0.780 1.00 73.62 111 SER A O 1
ATOM 880 N N . PHE A 1 112 ? -3.328 -14.607 1.882 1.00 75.94 112 PHE A N 1
ATOM 881 C CA . PHE A 1 112 ? -3.345 -15.491 3.053 1.00 75.94 112 PHE A CA 1
ATOM 882 C C . PHE A 1 112 ? -3.570 -14.678 4.328 1.00 75.94 112 PHE A C 1
ATOM 884 O O . PHE A 1 112 ? -2.867 -13.689 4.558 1.00 75.94 112 PHE A O 1
ATOM 891 N N . ASP A 1 113 ? -4.534 -15.108 5.145 1.00 66.31 113 ASP A N 1
ATOM 892 C CA . ASP A 1 113 ? -5.049 -14.340 6.278 1.00 66.31 113 ASP A CA 1
ATOM 893 C C . ASP A 1 113 ? -4.475 -14.769 7.629 1.00 66.31 113 ASP A C 1
ATOM 895 O O . ASP A 1 113 ? -4.477 -15.939 8.007 1.00 66.31 113 ASP A O 1
ATOM 899 N N . ASP A 1 114 ? -4.051 -13.762 8.387 1.00 55.62 114 ASP A N 1
ATOM 900 C CA . ASP A 1 114 ? -3.905 -13.783 9.843 1.00 55.62 114 ASP A CA 1
ATOM 901 C C . ASP A 1 114 ? -3.926 -12.307 10.307 1.00 55.62 114 ASP A C 1
ATOM 903 O O . ASP A 1 114 ? -3.302 -11.478 9.640 1.00 55.62 114 ASP A O 1
ATOM 907 N N . CYS A 1 115 ? -4.636 -11.970 11.398 1.00 56.47 115 CYS A N 1
ATOM 908 C CA . CYS A 1 115 ? -5.302 -10.677 11.714 1.00 56.47 115 CYS A CA 1
ATOM 909 C C . CYS A 1 115 ? -4.476 -9.361 11.656 1.00 56.47 115 CYS A C 1
ATOM 911 O O . CYS A 1 115 ? -5.015 -8.271 11.867 1.00 56.47 115 CYS A O 1
ATOM 913 N N . LEU A 1 116 ? -3.173 -9.425 11.386 1.00 55.34 116 LEU A N 1
ATOM 914 C CA . LEU A 1 116 ? -2.275 -8.275 11.251 1.00 55.34 116 LEU A CA 1
ATOM 915 C C . LEU A 1 116 ? -2.171 -7.805 9.793 1.00 55.34 116 LEU A C 1
ATOM 917 O O . LEU A 1 116 ? -1.684 -8.550 8.948 1.00 55.34 116 LEU A O 1
ATOM 921 N N . VAL A 1 117 ? -2.482 -6.541 9.509 1.00 59.44 117 VAL A N 1
ATOM 922 C CA . VAL A 1 117 ? -2.320 -5.943 8.174 1.00 59.44 117 VAL A CA 1
ATOM 923 C C . VAL A 1 117 ? -1.128 -4.989 8.190 1.00 59.44 117 VAL A C 1
ATOM 925 O O . VAL A 1 117 ? -1.115 -3.990 8.910 1.00 59.44 117 VAL A O 1
ATOM 928 N N . ARG A 1 118 ? -0.104 -5.295 7.388 1.00 60.78 118 ARG A N 1
ATOM 929 C CA . ARG A 1 118 ? 1.031 -4.394 7.152 1.00 60.78 118 ARG A CA 1
ATOM 930 C C . ARG A 1 118 ? 0.877 -3.733 5.793 1.00 60.78 118 ARG A C 1
ATOM 932 O O . ARG A 1 118 ? 0.829 -4.424 4.775 1.00 60.78 118 ARG A O 1
ATOM 939 N N . ILE A 1 119 ? 0.857 -2.408 5.786 1.00 65.31 119 ILE A N 1
ATOM 940 C CA . ILE A 1 119 ? 0.644 -1.602 4.586 1.00 65.31 119 ILE A CA 1
ATOM 941 C C . ILE A 1 119 ? 1.853 -0.714 4.386 1.00 65.31 119 ILE A C 1
ATOM 943 O O . ILE A 1 119 ? 2.447 -0.205 5.335 1.00 65.31 119 ILE A O 1
ATOM 947 N N . THR A 1 120 ? 2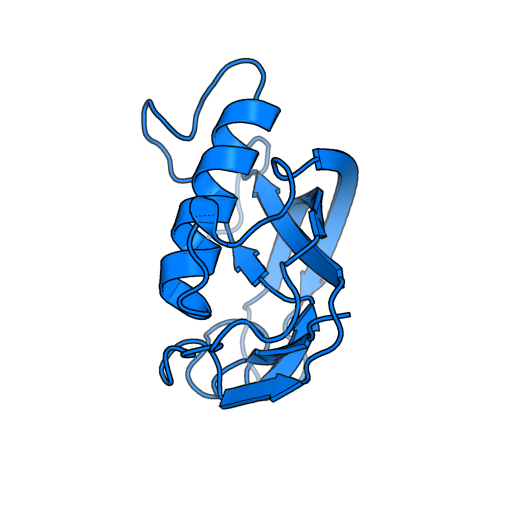.206 -0.551 3.130 1.00 63.75 120 THR A N 1
ATOM 948 C CA . THR A 1 120 ? 3.438 0.076 2.703 1.00 63.75 120 THR A CA 1
ATOM 949 C C . THR A 1 120 ? 3.037 1.146 1.692 1.00 63.75 120 THR A C 1
ATOM 951 O O . THR A 1 120 ? 2.429 0.836 0.672 1.00 63.75 120 THR A O 1
ATOM 954 N N . MET A 1 121 ? 3.230 2.418 2.025 1.00 64.19 121 MET A N 1
ATOM 955 C CA . MET A 1 121 ? 2.740 3.536 1.215 1.00 64.19 121 MET A CA 1
ATOM 956 C C . MET A 1 121 ? 3.885 4.449 0.801 1.00 64.19 121 MET A C 1
ATOM 958 O O . MET A 1 121 ? 4.591 5.030 1.620 1.00 64.19 121 MET A O 1
ATOM 962 N N . PHE A 1 122 ? 4.037 4.640 -0.494 1.00 61.31 122 PHE A N 1
ATOM 963 C CA . PHE A 1 122 ? 5.230 5.212 -1.089 1.00 61.31 122 PHE A CA 1
ATOM 964 C C . PHE A 1 122 ? 5.045 6.689 -1.429 1.00 61.31 122 PHE A C 1
ATOM 966 O O . PHE A 1 122 ? 4.246 7.042 -2.290 1.00 61.31 122 PHE A O 1
ATOM 973 N N . SER A 1 123 ? 5.833 7.582 -0.835 1.00 44.19 123 SER A N 1
ATOM 974 C CA . SER A 1 123 ? 5.845 8.994 -1.231 1.00 44.19 123 SER A CA 1
ATOM 975 C C . SER A 1 123 ? 6.865 9.248 -2.344 1.00 44.19 123 SER A C 1
ATOM 977 O O . SER A 1 123 ? 8.046 8.924 -2.209 1.00 44.19 123 SER A O 1
ATOM 979 N N . ARG A 1 124 ? 6.433 9.901 -3.434 1.00 49.28 124 ARG A N 1
ATOM 980 C CA . ARG A 1 124 ? 7.303 10.308 -4.559 1.00 49.28 124 ARG A CA 1
ATOM 981 C C . ARG A 1 124 ? 8.057 11.627 -4.337 1.00 49.28 124 ARG A C 1
ATOM 983 O O . ARG A 1 124 ? 8.752 12.089 -5.245 1.00 49.28 124 ARG A O 1
ATOM 990 N N . ARG A 1 125 ? 7.945 12.275 -3.170 1.00 43.19 125 ARG A N 1
ATOM 991 C CA . ARG A 1 125 ? 8.641 13.551 -2.923 1.00 43.19 125 ARG A CA 1
ATOM 992 C C . ARG A 1 125 ? 10.160 13.326 -2.863 1.00 43.19 125 ARG A C 1
ATOM 994 O O . ARG A 1 125 ? 10.690 12.908 -1.838 1.00 43.19 125 ARG A O 1
ATOM 1001 N N . GLY A 1 126 ? 10.858 13.631 -3.962 1.00 40.72 126 GLY A N 1
ATOM 1002 C CA . GLY A 1 126 ? 12.325 13.719 -3.998 1.00 40.72 126 GLY A CA 1
ATOM 1003 C C . GLY A 1 126 ? 13.050 12.994 -5.135 1.00 40.72 126 GLY A C 1
ATOM 1004 O O . GLY A 1 126 ? 14.277 12.951 -5.102 1.00 40.72 126 GLY A O 1
ATOM 1005 N N . LEU A 1 127 ? 12.354 12.441 -6.132 1.00 38.91 127 LEU A N 1
ATOM 1006 C CA . LEU A 1 127 ? 13.006 11.823 -7.292 1.00 38.91 127 LEU A CA 1
ATOM 1007 C C . LEU A 1 127 ? 12.716 12.620 -8.558 1.00 38.91 127 LEU A C 1
ATOM 1009 O O . LEU A 1 127 ? 11.805 12.324 -9.327 1.00 38.91 127 LEU A O 1
ATOM 1013 N N . SER A 1 128 ? 13.523 13.658 -8.774 1.00 34.50 128 SER A N 1
ATOM 1014 C CA . SER A 1 128 ? 13.735 14.171 -10.120 1.00 34.50 128 SER A CA 1
ATOM 1015 C C . SER A 1 128 ? 14.449 13.093 -10.932 1.00 34.50 128 SER A C 1
ATOM 1017 O O . SER A 1 128 ? 15.480 12.585 -10.493 1.00 34.50 128 SER A O 1
ATOM 1019 N N . SER A 1 129 ? 13.892 12.795 -12.106 1.00 35.94 129 SER A N 1
ATOM 1020 C CA . SER A 1 129 ? 14.411 11.917 -13.161 1.00 35.94 129 SER A CA 1
ATOM 1021 C C . SER A 1 129 ? 14.596 10.450 -12.782 1.00 35.94 129 SER A C 1
ATOM 1023 O O . SER A 1 129 ? 15.648 10.108 -12.274 1.00 35.94 129 SER A O 1
ATOM 1025 N N . TRP A 1 130 ? 13.600 9.609 -13.078 1.00 34.56 130 TRP A N 1
ATOM 1026 C CA . TRP A 1 130 ? 13.718 8.391 -13.906 1.00 34.56 130 TRP A CA 1
ATOM 1027 C C . TRP A 1 130 ? 12.293 7.989 -14.327 1.00 34.56 130 TRP A C 1
ATOM 1029 O 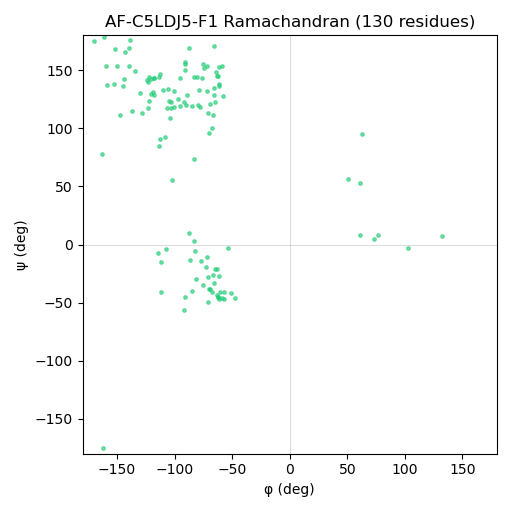O . TRP A 1 130 ? 11.648 7.134 -13.736 1.00 34.56 130 TRP A O 1
ATOM 1039 N N . GLN A 1 131 ? 11.766 8.708 -15.321 1.00 36.31 131 GLN A N 1
ATOM 1040 C CA . GLN A 1 131 ? 10.719 8.209 -16.210 1.00 36.31 131 GLN A CA 1
ATOM 1041 C C . GLN A 1 131 ? 11.395 7.981 -17.558 1.00 36.31 131 GLN A C 1
ATOM 1043 O O . GLN A 1 131 ? 11.565 8.925 -18.336 1.00 36.31 131 GLN A O 1
ATOM 1048 N N . ARG A 1 132 ? 11.865 6.758 -17.774 1.00 32.69 132 ARG A N 1
ATOM 1049 C CA . ARG A 1 132 ? 11.997 6.115 -19.078 1.00 32.69 132 ARG A CA 1
ATOM 1050 C C . ARG A 1 132 ? 12.381 4.666 -18.870 1.00 32.69 132 ARG A C 1
ATOM 1052 O O . ARG A 1 132 ? 13.297 4.452 -18.049 1.00 32.69 132 ARG A O 1
#

Secondary structure (DSSP, 8-state):
-BEEEEPTT-SSSTT-EEESEEE---SSTTTS-SSHHHHHHHHHHHHHHHHH---GGGBSSPPEEEEEEEEEEE--SSS---EEEEEEEEEEEEBPTT------TTTEEEEE--SEEEEEEEE-TT--S---

Foldseek 3Di:
DKKFQWDQLDPAPHRDIDFNEEEEQDPDDQLPDVVNVRSLQVVQQVRCCQFFVDHPVQWPDGKDFDDWDFDKDARPDPPDRDIDTFTKTKIKTFGDPPDRGDGDNNTTVDMDDDGIGIYIYTYPPPDDDDDD

InterPro domains:
  IPR000086 NUDIX hydrolase domain [PS51462] (1-132)
  IPR015797 NUDIX hydrolase-like domain superfamily [SSF55811] (1-110)

pLDDT: mean 81.7, std 15.62, range [32.69, 95.25]